Protein AF-A0A841HZN3-F1 (afdb_monomer_lite)

Organism: NCBI:txid521158

Structure (mmCIF, N/CA/C/O backbone):
data_AF-A0A841HZN3-F1
#
_entry.id   AF-A0A841HZN3-F1
#
loop_
_atom_site.group_PDB
_atom_site.id
_atom_site.type_symbol
_atom_site.label_atom_id
_atom_site.label_alt_id
_atom_site.label_comp_id
_atom_site.label_asym_id
_atom_site.label_entity_id
_atom_site.label_seq_id
_atom_site.pdbx_PDB_ins_code
_atom_site.Cartn_x
_atom_site.Cartn_y
_atom_site.Cartn_z
_atom_site.occupancy
_atom_site.B_iso_or_equiv
_atom_site.auth_seq_id
_atom_site.auth_comp_id
_atom_site.auth_asym_id
_atom_site.auth_atom_id
_atom_site.pdbx_PDB_model_num
ATOM 1 N N . MET A 1 1 ? 7.445 -1.500 -70.798 1.00 39.16 1 MET A N 1
ATOM 2 C CA . MET A 1 1 ? 7.194 -2.230 -69.535 1.00 39.16 1 MET A CA 1
ATOM 3 C C . MET A 1 1 ? 7.979 -1.550 -68.414 1.00 39.16 1 MET A C 1
ATOM 5 O O . MET A 1 1 ? 9.190 -1.708 -68.354 1.00 39.16 1 MET A O 1
ATOM 9 N N . LYS A 1 2 ? 7.329 -0.701 -67.604 1.00 35.16 2 LYS A N 1
ATOM 10 C CA . LYS A 1 2 ? 7.970 0.040 -66.501 1.00 35.16 2 LYS A CA 1
ATOM 11 C C . LYS A 1 2 ? 8.006 -0.854 -65.256 1.00 35.16 2 LYS A C 1
ATOM 13 O O . LYS A 1 2 ? 6.953 -1.213 -64.743 1.00 35.16 2 LYS A O 1
ATOM 18 N N . ARG A 1 3 ? 9.201 -1.236 -64.798 1.00 40.41 3 ARG A N 1
ATOM 19 C CA . ARG A 1 3 ? 9.396 -1.951 -63.528 1.00 40.41 3 ARG A CA 1
ATOM 20 C C . ARG A 1 3 ? 9.318 -0.933 -62.392 1.00 40.41 3 ARG A C 1
ATOM 22 O O . ARG A 1 3 ? 10.215 -0.111 -62.244 1.00 40.41 3 ARG A O 1
ATOM 29 N N . VAL A 1 4 ? 8.226 -0.964 -61.634 1.00 38.59 4 VAL A N 1
ATOM 30 C CA . VAL A 1 4 ? 8.108 -0.239 -60.366 1.00 38.59 4 VAL A CA 1
ATOM 31 C C . VAL A 1 4 ? 8.853 -1.059 -59.318 1.00 38.59 4 VAL A C 1
ATOM 33 O O . VAL A 1 4 ? 8.438 -2.161 -58.972 1.00 38.59 4 VAL A O 1
ATOM 36 N N . LEU A 1 5 ? 9.993 -0.539 -58.868 1.00 35.28 5 LEU A N 1
ATOM 37 C CA . LEU A 1 5 ? 10.744 -1.078 -57.743 1.00 35.28 5 LEU A CA 1
ATOM 38 C C . LEU A 1 5 ? 10.041 -0.606 -56.462 1.00 35.28 5 LEU A C 1
ATOM 40 O O . LEU A 1 5 ? 10.175 0.551 -56.067 1.00 35.28 5 LEU A O 1
ATOM 44 N N . VAL A 1 6 ? 9.235 -1.471 -55.846 1.00 39.78 6 VAL A N 1
ATOM 45 C CA . VAL A 1 6 ? 8.653 -1.198 -54.526 1.00 39.78 6 VAL A CA 1
ATOM 46 C C . VAL A 1 6 ? 9.744 -1.448 -53.491 1.00 39.78 6 VAL A C 1
ATOM 48 O O . VAL A 1 6 ? 10.072 -2.589 -53.171 1.00 39.78 6 VAL A O 1
ATOM 51 N N . LEU A 1 7 ? 10.345 -0.362 -53.012 1.00 38.25 7 LEU A N 1
ATOM 52 C CA . LEU A 1 7 ? 11.302 -0.368 -51.916 1.00 38.25 7 LEU A CA 1
ATOM 53 C C . LEU A 1 7 ? 10.531 -0.659 -50.616 1.00 38.25 7 LEU A C 1
ATOM 55 O O . LEU A 1 7 ? 9.886 0.224 -50.054 1.00 38.25 7 LEU A O 1
ATOM 59 N N . PHE A 1 8 ? 10.554 -1.911 -50.158 1.00 39.22 8 PHE A N 1
ATOM 60 C CA . PHE A 1 8 ? 10.061 -2.281 -48.832 1.00 39.22 8 PHE A CA 1
ATOM 61 C C . PHE A 1 8 ? 11.025 -1.705 -47.786 1.00 39.22 8 PHE A C 1
ATOM 63 O O . PHE A 1 8 ? 12.068 -2.287 -47.492 1.00 39.22 8 PHE A O 1
ATOM 70 N N . ALA A 1 9 ? 10.700 -0.529 -47.246 1.00 44.03 9 ALA A N 1
ATOM 71 C CA . ALA A 1 9 ? 11.349 -0.015 -46.051 1.00 44.03 9 ALA A CA 1
ATOM 72 C C . ALA A 1 9 ? 10.961 -0.924 -44.876 1.00 44.03 9 ALA A C 1
ATOM 74 O O . ALA A 1 9 ? 9.849 -0.853 -44.352 1.00 44.03 9 ALA A O 1
ATOM 75 N N . LEU A 1 10 ? 11.870 -1.824 -44.503 1.00 41.16 10 LEU A N 1
ATOM 76 C CA . LEU A 1 10 ? 11.766 -2.641 -43.302 1.00 41.16 10 LEU A CA 1
ATOM 77 C C . LEU A 1 10 ? 11.841 -1.698 -42.086 1.00 41.16 10 LEU A C 1
ATOM 79 O O . LEU A 1 10 ? 12.925 -1.331 -41.639 1.00 41.16 10 LEU A O 1
ATOM 83 N N . LEU A 1 11 ? 10.691 -1.259 -41.564 1.00 37.06 11 LEU A N 1
ATOM 84 C CA . LEU A 1 11 ? 10.629 -0.645 -40.238 1.00 37.06 11 LEU A CA 1
ATOM 85 C C . LEU A 1 11 ? 10.901 -1.743 -39.205 1.00 37.06 11 LEU A C 1
ATOM 87 O O . LEU A 1 11 ? 9.993 -2.445 -38.766 1.00 37.06 11 LEU A O 1
ATOM 91 N N . THR A 1 12 ? 12.158 -1.900 -38.800 1.00 43.53 12 THR A N 1
ATOM 92 C CA . THR A 1 12 ? 12.490 -2.628 -37.576 1.00 43.53 12 THR A CA 1
ATOM 93 C C . THR A 1 12 ? 12.073 -1.764 -36.391 1.00 43.53 12 THR A C 1
ATOM 95 O O . THR A 1 12 ? 12.830 -0.915 -35.922 1.00 43.53 12 THR A O 1
ATOM 98 N N . THR A 1 13 ? 10.845 -1.945 -35.910 1.00 41.84 13 THR A N 1
ATOM 99 C CA . THR A 1 13 ? 10.453 -1.452 -34.589 1.00 41.84 13 THR A CA 1
ATOM 100 C C . THR A 1 13 ? 11.271 -2.217 -33.554 1.00 41.84 13 THR A C 1
ATOM 102 O O . THR A 1 13 ? 11.000 -3.390 -33.298 1.00 41.84 13 THR A O 1
ATOM 105 N N . LEU A 1 14 ? 12.293 -1.575 -32.983 1.00 44.03 14 LEU A N 1
ATOM 106 C CA . LEU A 1 14 ? 12.966 -2.060 -31.780 1.00 44.03 14 LEU A CA 1
ATOM 107 C C . LEU A 1 14 ? 11.917 -2.120 -30.665 1.00 44.03 14 LEU A C 1
ATOM 109 O O . LEU A 1 14 ? 11.564 -1.102 -30.070 1.00 44.03 14 LEU A O 1
ATOM 113 N N . ALA A 1 15 ? 11.372 -3.309 -30.420 1.00 45.34 15 ALA A N 1
ATOM 114 C CA . ALA A 1 15 ? 10.612 -3.573 -29.215 1.00 45.34 15 ALA A CA 1
ATOM 115 C C . ALA A 1 15 ? 11.607 -3.511 -28.052 1.00 45.34 15 ALA A C 1
ATOM 117 O O . ALA A 1 15 ? 12.380 -4.444 -27.847 1.00 45.34 15 ALA A O 1
ATOM 118 N N . VAL A 1 16 ? 11.633 -2.384 -27.337 1.00 51.22 16 VAL A N 1
ATOM 119 C CA . VAL A 1 16 ? 12.315 -2.299 -26.043 1.00 51.22 16 VAL A CA 1
ATOM 120 C C . VAL A 1 16 ? 11.660 -3.358 -25.164 1.00 51.22 16 VAL A C 1
ATOM 122 O O . VAL A 1 16 ? 10.454 -3.289 -24.907 1.00 51.22 16 VAL A O 1
ATOM 125 N N . ALA A 1 17 ? 12.425 -4.391 -24.812 1.00 51.12 17 ALA A N 1
ATOM 126 C CA . ALA A 1 17 ? 11.952 -5.446 -23.936 1.00 51.12 17 ALA A CA 1
ATOM 127 C C . ALA A 1 17 ? 11.482 -4.800 -22.628 1.00 51.12 17 ALA A C 1
ATOM 129 O O . ALA A 1 17 ? 12.110 -3.872 -22.129 1.00 51.12 17 ALA A O 1
ATOM 130 N N . ALA A 1 18 ? 10.343 -5.238 -22.092 1.00 54.66 18 ALA A N 1
ATOM 131 C CA . ALA A 1 18 ? 9.965 -4.804 -20.756 1.00 54.66 18 ALA A CA 1
ATOM 132 C C . ALA A 1 18 ? 11.073 -5.259 -19.787 1.00 54.66 18 ALA A C 1
ATOM 134 O O . ALA A 1 18 ? 11.493 -6.417 -19.886 1.00 54.66 18 ALA A O 1
ATOM 135 N N . PRO A 1 19 ? 11.543 -4.391 -18.876 1.00 55.00 19 PRO A N 1
ATOM 136 C CA . PRO A 1 19 ? 12.621 -4.750 -17.966 1.00 55.00 19 PRO A CA 1
ATOM 137 C C . PRO A 1 19 ? 12.218 -5.975 -17.147 1.00 55.00 19 PRO A C 1
ATOM 139 O O . PRO A 1 19 ? 11.043 -6.165 -16.799 1.00 55.00 19 PRO A O 1
ATOM 142 N N . ALA A 1 20 ? 13.196 -6.829 -16.863 1.00 58.12 20 ALA A N 1
ATOM 143 C CA . ALA A 1 20 ? 12.938 -8.061 -16.148 1.00 58.12 20 ALA A CA 1
ATOM 144 C C . ALA A 1 20 ? 12.443 -7.739 -14.720 1.00 58.12 20 ALA A C 1
ATOM 146 O O . ALA A 1 20 ? 12.948 -6.808 -14.088 1.00 58.12 20 ALA A O 1
ATOM 147 N N . PRO A 1 21 ? 11.490 -8.509 -14.154 1.00 54.56 21 PRO A N 1
ATOM 148 C CA . PRO A 1 21 ? 10.959 -8.260 -12.808 1.00 54.56 21 PRO A CA 1
ATOM 149 C C . PRO A 1 21 ? 12.032 -8.134 -11.713 1.00 54.56 21 PRO A C 1
ATOM 151 O O . PRO A 1 21 ? 11.827 -7.430 -10.728 1.00 54.56 21 PRO A O 1
ATOM 154 N N . GLN A 1 22 ? 13.187 -8.782 -11.903 1.00 54.53 22 GLN A N 1
ATOM 155 C CA . GLN A 1 22 ? 14.343 -8.738 -11.000 1.00 54.53 22 GLN A CA 1
ATOM 156 C C . GLN A 1 22 ? 15.020 -7.361 -10.871 1.00 54.53 22 GLN A C 1
ATOM 158 O O . GLN A 1 22 ? 15.739 -7.129 -9.897 1.00 54.53 22 GLN A O 1
ATOM 163 N N . ASP A 1 23 ? 14.768 -6.436 -11.797 1.00 61.16 23 ASP A N 1
ATOM 164 C CA . ASP A 1 23 ? 15.377 -5.102 -11.791 1.00 61.16 23 ASP A CA 1
ATOM 165 C C . ASP A 1 23 ? 14.574 -4.079 -10.973 1.00 61.16 23 ASP A C 1
ATOM 167 O O . ASP A 1 23 ? 15.019 -2.949 -10.744 1.00 61.16 23 ASP A O 1
ATOM 171 N N . ILE A 1 24 ? 13.394 -4.476 -10.490 1.00 64.19 24 ILE A N 1
ATOM 172 C CA . ILE A 1 24 ? 12.518 -3.658 -9.657 1.00 64.19 24 ILE A CA 1
ATOM 173 C C . ILE A 1 24 ? 12.694 -4.092 -8.203 1.00 64.19 24 ILE A C 1
ATOM 175 O O . ILE A 1 24 ? 12.303 -5.187 -7.805 1.00 64.19 24 ILE A O 1
ATOM 179 N N . ARG A 1 25 ? 13.249 -3.209 -7.373 1.00 68.25 25 ARG A N 1
ATOM 180 C CA . ARG A 1 25 ? 13.347 -3.409 -5.923 1.00 68.25 25 ARG A CA 1
ATOM 181 C C . ARG A 1 25 ? 12.345 -2.529 -5.207 1.00 68.25 25 ARG A C 1
ATOM 183 O O . ARG A 1 25 ? 12.218 -1.349 -5.512 1.00 68.25 25 ARG A O 1
ATOM 190 N N . THR A 1 26 ? 11.654 -3.078 -4.220 1.00 65.38 26 THR A N 1
ATOM 191 C CA . THR A 1 26 ? 10.653 -2.339 -3.446 1.00 65.38 26 THR A CA 1
ATOM 192 C C . THR A 1 26 ? 10.969 -2.473 -1.971 1.00 65.38 26 THR A C 1
ATOM 194 O O . THR A 1 26 ? 10.960 -3.578 -1.433 1.00 65.38 26 THR A O 1
ATOM 197 N N . THR A 1 27 ? 11.228 -1.357 -1.303 1.00 69.81 27 THR A N 1
ATOM 198 C CA . THR A 1 27 ? 11.279 -1.317 0.159 1.00 69.81 27 THR A CA 1
ATOM 199 C C . THR A 1 27 ? 9.935 -0.828 0.658 1.00 69.81 27 THR A C 1
ATOM 201 O O . THR A 1 27 ? 9.489 0.248 0.265 1.00 69.81 27 THR A O 1
ATOM 204 N N . LEU A 1 28 ? 9.284 -1.617 1.507 1.00 71.19 28 LEU A N 1
ATOM 205 C CA . LEU A 1 28 ? 8.075 -1.208 2.200 1.00 71.19 28 LEU A CA 1
ATOM 206 C C . LEU A 1 28 ? 8.414 -0.960 3.666 1.00 71.19 28 LEU A C 1
ATOM 208 O O . LEU A 1 28 ? 8.870 -1.862 4.362 1.00 71.19 28 LEU A O 1
ATOM 212 N N . THR A 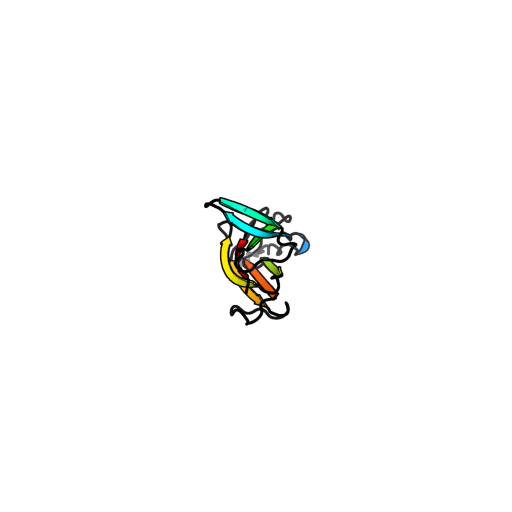1 29 ? 8.148 0.250 4.137 1.00 74.00 29 THR A N 1
ATOM 213 C CA . THR A 1 29 ? 8.137 0.570 5.563 1.00 74.00 29 THR A CA 1
ATOM 214 C C . THR A 1 29 ? 6.717 0.943 5.950 1.00 74.00 29 THR A C 1
ATOM 216 O O . THR A 1 29 ? 6.081 1.735 5.259 1.00 74.00 29 THR A O 1
ATOM 219 N N . VAL A 1 30 ? 6.208 0.385 7.043 1.00 74.31 30 VAL A N 1
ATOM 220 C CA . VAL A 1 30 ? 4.895 0.751 7.583 1.00 74.31 30 VAL A CA 1
ATOM 2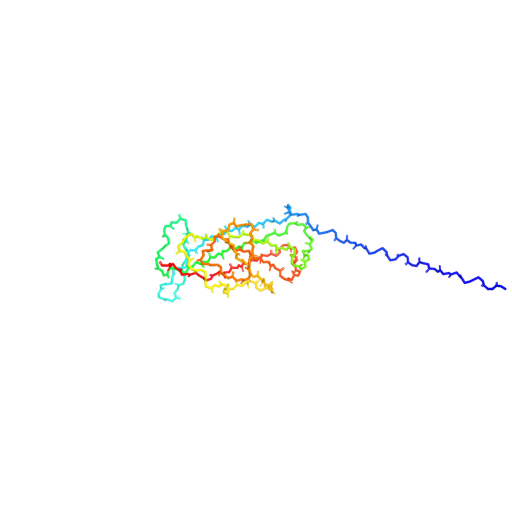21 C C . VAL A 1 30 ? 5.116 1.493 8.889 1.00 74.31 30 VAL A C 1
ATOM 223 O O . VAL A 1 30 ? 5.792 0.999 9.789 1.00 74.31 30 VAL A O 1
ATOM 226 N N . GLN A 1 31 ? 4.574 2.700 8.978 1.00 79.12 31 GLN A N 1
ATOM 227 C CA . GLN A 1 31 ? 4.712 3.566 10.138 1.00 79.12 31 GLN A CA 1
ATOM 228 C C . GLN A 1 31 ? 3.336 4.000 10.631 1.00 79.12 31 GLN A C 1
ATOM 230 O O . GLN A 1 31 ? 2.413 4.227 9.856 1.00 79.12 31 GLN A O 1
ATOM 235 N N . GLN A 1 32 ? 3.196 4.131 11.939 1.00 78.00 32 GLN A N 1
ATOM 236 C CA . GLN A 1 32 ? 2.102 4.836 12.578 1.00 78.00 32 GLN A CA 1
ATOM 237 C C . GLN A 1 32 ? 2.427 6.330 12.584 1.00 78.00 32 GLN A C 1
ATOM 239 O O . GLN A 1 32 ? 3.514 6.726 13.006 1.00 78.00 32 GLN A O 1
ATOM 244 N N . VAL A 1 33 ? 1.483 7.151 12.138 1.00 78.50 33 VAL A N 1
ATOM 245 C CA . VAL A 1 33 ? 1.549 8.608 12.235 1.00 78.50 33 VAL A CA 1
ATOM 246 C C . VAL A 1 33 ? 0.800 9.027 13.491 1.00 78.50 33 VAL A C 1
ATOM 248 O O . VAL A 1 33 ? -0.421 8.884 13.593 1.00 78.50 33 VAL A O 1
ATOM 251 N N . VAL A 1 34 ? 1.544 9.550 14.457 1.00 76.19 34 VAL A N 1
ATOM 252 C CA . VAL A 1 34 ? 1.009 10.095 15.701 1.00 76.19 34 VAL A CA 1
ATOM 253 C C . VAL A 1 34 ? 1.046 11.613 15.597 1.00 76.19 34 VAL A C 1
ATOM 255 O O . VAL A 1 34 ? 2.122 12.208 15.524 1.00 76.19 34 VAL A O 1
ATOM 258 N N . VAL A 1 35 ? -0.135 12.234 15.580 1.00 74.38 35 VAL A N 1
ATOM 259 C CA . VAL A 1 35 ? -0.282 13.694 15.544 1.00 74.38 35 VAL A CA 1
ATOM 260 C C . VAL A 1 35 ? -0.492 14.210 16.963 1.00 74.38 35 VAL A C 1
ATOM 262 O O . VAL A 1 35 ? -1.515 13.925 17.584 1.00 74.38 35 VAL A O 1
ATOM 265 N N . GLN A 1 36 ? 0.464 14.980 17.480 1.00 73.94 36 GLN A N 1
ATOM 266 C CA . GLN A 1 36 ? 0.371 15.636 18.787 1.00 73.94 36 GLN A CA 1
ATOM 267 C C . GLN A 1 36 ? 0.673 17.126 18.629 1.00 73.94 36 GLN A C 1
ATOM 269 O O . GLN A 1 36 ? 1.720 17.505 18.107 1.00 73.94 36 GLN A O 1
ATOM 274 N N . GLY A 1 37 ? -0.269 17.984 19.036 1.00 74.88 37 GLY A N 1
ATOM 275 C CA . GLY A 1 37 ? -0.099 19.442 18.966 1.00 74.88 37 GLY A CA 1
ATOM 276 C C . GLY A 1 37 ? 0.169 19.983 17.554 1.00 74.88 37 GLY A C 1
ATOM 277 O O . GLY A 1 37 ? 0.924 20.936 17.403 1.00 74.88 37 GLY A O 1
ATOM 278 N N . GLY A 1 38 ? -0.386 19.346 16.514 1.00 77.31 38 GLY A N 1
ATOM 279 C CA . GLY A 1 38 ? -0.186 19.737 15.111 1.00 77.31 38 GLY A CA 1
ATOM 280 C C . GLY A 1 38 ? 1.128 19.261 14.477 1.00 77.31 38 GLY A C 1
ATOM 281 O O . GLY A 1 38 ? 1.378 19.570 13.316 1.00 77.31 38 GLY A O 1
ATOM 282 N N . LYS A 1 39 ? 1.957 18.494 15.199 1.00 79.88 39 LYS A N 1
ATOM 283 C CA . LYS A 1 39 ? 3.174 17.867 14.665 1.00 79.88 39 LYS A CA 1
ATOM 284 C C . LYS A 1 39 ? 2.957 16.378 14.422 1.00 79.88 39 LYS A C 1
ATOM 286 O O . LYS A 1 39 ? 2.404 15.686 15.277 1.00 79.88 39 LYS A O 1
ATOM 291 N N . GLU A 1 40 ? 3.417 15.895 13.271 1.00 82.44 40 GLU A N 1
ATOM 292 C CA . GLU A 1 40 ? 3.464 14.467 12.951 1.00 82.44 40 GLU A CA 1
ATOM 293 C C . GLU A 1 40 ? 4.733 13.833 13.531 1.00 82.44 40 GLU A C 1
ATOM 295 O O . GLU A 1 40 ? 5.832 14.371 13.401 1.00 82.44 40 GLU A O 1
ATOM 300 N N . SER A 1 41 ? 4.582 12.662 14.140 1.00 79.94 41 SER A N 1
ATOM 301 C CA . SER A 1 41 ? 5.686 11.775 14.501 1.00 79.94 41 SER A CA 1
ATOM 302 C C . SER A 1 41 ? 5.431 10.382 13.937 1.00 79.94 41 SER A C 1
ATOM 304 O O . SER A 1 41 ? 4.282 9.956 13.815 1.00 79.94 41 SER A O 1
ATOM 306 N N . TYR A 1 42 ? 6.506 9.690 13.563 1.00 79.75 42 TYR A N 1
ATOM 307 C CA . TYR A 1 42 ? 6.446 8.404 12.876 1.00 79.75 42 TYR A CA 1
ATOM 308 C C . TYR A 1 42 ? 7.005 7.316 13.786 1.00 79.75 42 TYR A C 1
ATOM 310 O O . TYR A 1 42 ? 8.153 7.397 14.221 1.00 79.75 42 TYR A O 1
ATOM 318 N N . GLN A 1 43 ? 6.197 6.302 14.073 1.00 78.75 43 GLN A N 1
ATOM 319 C CA . GLN A 1 43 ? 6.588 5.145 14.879 1.00 78.75 43 GLN A CA 1
ATOM 320 C C . GLN A 1 43 ? 6.488 3.878 14.026 1.00 78.75 43 GLN A C 1
ATOM 322 O O . GLN A 1 43 ? 5.604 3.816 13.174 1.00 78.75 43 GLN A O 1
ATOM 327 N N . PRO A 1 44 ? 7.354 2.866 14.196 1.00 73.56 44 PRO A N 1
ATOM 328 C CA . PRO A 1 44 ? 7.192 1.597 13.490 1.00 73.56 44 PRO A CA 1
ATOM 329 C C . PRO A 1 44 ? 5.811 0.987 13.759 1.00 73.56 44 PRO A C 1
ATOM 331 O O . PRO A 1 44 ? 5.317 1.024 14.887 1.00 73.56 44 PRO A O 1
ATOM 334 N N . ALA A 1 45 ? 5.175 0.419 12.734 1.00 70.00 45 ALA A N 1
ATOM 335 C CA . ALA A 1 45 ? 3.893 -0.275 12.884 1.00 70.00 45 ALA A CA 1
ATOM 336 C C . ALA A 1 45 ? 4.056 -1.743 13.327 1.00 70.00 45 ALA A C 1
ATOM 338 O O . ALA A 1 45 ? 3.183 -2.567 13.071 1.00 70.00 45 ALA A O 1
ATOM 339 N N . ASP A 1 46 ? 5.161 -2.049 14.008 1.00 64.06 46 ASP A N 1
ATOM 340 C CA . ASP A 1 46 ? 5.591 -3.410 14.352 1.00 64.06 46 ASP A CA 1
ATOM 341 C C . ASP A 1 46 ? 4.929 -3.921 15.650 1.00 64.06 46 ASP A C 1
ATOM 343 O O . ASP A 1 46 ? 5.120 -5.066 16.054 1.00 64.06 46 ASP A O 1
ATOM 347 N N . GLY A 1 47 ? 4.138 -3.065 16.310 1.00 63.03 47 GLY A N 1
ATOM 348 C CA . GLY A 1 47 ? 3.394 -3.355 17.536 1.00 63.03 47 GLY A CA 1
ATOM 349 C C . GLY A 1 47 ? 1.874 -3.194 17.386 1.00 63.03 47 GLY A C 1
ATOM 350 O O . GLY A 1 47 ? 1.388 -2.791 16.326 1.00 63.03 47 GLY A O 1
ATOM 351 N N . PRO A 1 48 ? 1.097 -3.481 18.449 1.00 61.75 48 PRO A N 1
ATOM 352 C CA . PRO A 1 48 ? -0.357 -3.358 18.425 1.00 61.75 48 PRO A CA 1
ATOM 353 C C . PRO A 1 48 ? -0.784 -1.931 18.059 1.00 61.75 48 PRO A C 1
ATOM 355 O O . PRO A 1 48 ? -0.447 -0.958 18.738 1.00 61.75 48 PRO A O 1
ATOM 358 N N . ILE A 1 49 ? -1.534 -1.811 16.964 1.00 67.81 49 ILE A N 1
ATOM 359 C CA . ILE A 1 49 ? -2.023 -0.532 16.450 1.00 67.81 49 ILE A CA 1
ATOM 360 C C . ILE A 1 49 ? -3.281 -0.163 17.234 1.00 67.81 49 ILE A C 1
ATOM 362 O O . ILE A 1 49 ? -4.280 -0.879 17.208 1.00 67.81 49 ILE A O 1
ATOM 366 N N . LYS A 1 50 ? -3.231 0.954 17.965 1.00 66.94 50 LYS A N 1
ATOM 367 C CA . LYS A 1 50 ? -4.363 1.413 18.778 1.00 66.94 50 LYS A CA 1
ATOM 368 C C . LYS A 1 50 ? -5.512 1.930 17.909 1.00 66.94 50 LYS A C 1
ATOM 370 O O . LYS A 1 50 ? -5.318 2.431 16.798 1.00 66.94 50 LYS A O 1
ATOM 375 N N . ARG A 1 51 ? -6.726 1.863 18.464 1.00 60.41 51 ARG A N 1
ATOM 376 C CA . ARG A 1 51 ? -7.931 2.424 17.849 1.00 60.41 51 ARG A CA 1
ATOM 377 C C . ARG A 1 51 ? -7.738 3.914 17.540 1.00 60.41 51 ARG A C 1
ATOM 379 O O . ARG A 1 51 ? -7.360 4.675 18.424 1.00 60.41 51 ARG A O 1
ATOM 386 N N . GLY A 1 52 ? -8.012 4.327 16.300 1.00 58.84 52 GLY A N 1
ATOM 387 C CA . GLY A 1 52 ? -7.881 5.724 15.856 1.00 58.84 52 GLY A CA 1
ATOM 388 C C . GLY A 1 52 ? -6.508 6.150 15.308 1.00 58.84 52 GLY A C 1
ATOM 389 O O . GLY A 1 52 ? -6.378 7.303 14.905 1.00 58.84 52 GLY A O 1
ATOM 390 N N . THR A 1 53 ? -5.512 5.260 15.234 1.00 68.62 53 THR A N 1
ATOM 391 C CA . THR A 1 53 ? -4.188 5.573 14.663 1.00 68.62 53 THR A CA 1
ATOM 392 C C . THR A 1 53 ? -4.221 5.709 13.133 1.00 68.62 53 THR A C 1
ATOM 394 O O . THR A 1 53 ? -4.838 4.894 12.444 1.00 68.62 53 THR A O 1
ATOM 397 N N . LEU A 1 54 ? -3.519 6.716 12.598 1.00 70.50 54 LEU A N 1
ATOM 398 C CA . LEU A 1 54 ? -3.250 6.879 11.166 1.00 70.50 54 LEU A CA 1
ATOM 399 C C . LEU A 1 54 ? -2.016 6.048 10.782 1.00 70.50 54 LEU A C 1
ATOM 401 O O . LEU A 1 54 ? -1.000 6.126 11.463 1.00 70.50 54 LEU A O 1
ATOM 405 N N . LEU A 1 55 ? -2.073 5.276 9.696 1.00 71.00 55 LEU A N 1
ATOM 406 C CA . LEU A 1 55 ? -0.897 4.580 9.162 1.00 71.00 55 LEU A CA 1
ATOM 407 C C . LEU A 1 55 ? -0.354 5.254 7.911 1.00 71.00 55 LEU A C 1
ATOM 409 O O . LEU A 1 55 ? -1.110 5.513 6.987 1.00 71.00 55 LEU A O 1
ATOM 413 N N . GLU A 1 56 ? 0.961 5.414 7.843 1.00 74.50 56 GLU A N 1
ATOM 414 C CA . GLU A 1 56 ? 1.716 5.764 6.649 1.00 74.50 56 GLU A CA 1
ATOM 415 C C . GLU A 1 56 ? 2.479 4.538 6.152 1.00 74.50 56 GLU A C 1
ATOM 417 O O . GLU A 1 56 ? 3.384 4.028 6.808 1.00 74.50 56 GLU A O 1
ATOM 422 N N . TYR A 1 57 ? 2.139 4.080 4.952 1.00 69.44 57 TYR A N 1
ATOM 423 C CA . TYR A 1 57 ? 3.013 3.179 4.219 1.00 69.44 57 TYR A CA 1
ATOM 424 C C . TYR A 1 57 ? 4.001 4.063 3.472 1.00 69.44 57 TYR A C 1
ATOM 426 O O . TYR A 1 57 ? 3.623 5.023 2.811 1.00 69.44 57 TYR A O 1
ATOM 434 N N . ARG A 1 58 ? 5.284 3.770 3.585 1.00 69.12 58 ARG A N 1
ATOM 435 C CA . ARG A 1 58 ? 6.323 4.374 2.771 1.00 69.12 58 ARG A CA 1
ATOM 436 C C . ARG A 1 58 ? 6.879 3.276 1.897 1.00 69.12 58 ARG A C 1
ATOM 438 O O . ARG A 1 58 ? 7.717 2.481 2.310 1.00 69.12 58 ARG A O 1
ATOM 445 N N . LEU A 1 59 ? 6.340 3.214 0.691 1.00 68.62 59 LEU A N 1
ATOM 446 C CA . LEU A 1 59 ? 6.924 2.421 -0.371 1.00 68.62 59 LEU A CA 1
ATOM 447 C C . LEU A 1 59 ? 8.083 3.221 -0.965 1.00 68.62 59 LEU A C 1
ATOM 449 O O . LEU A 1 59 ? 8.008 4.440 -1.063 1.00 68.62 59 LEU A O 1
ATOM 453 N N . ILE A 1 60 ? 9.176 2.551 -1.292 1.00 67.81 60 ILE A N 1
ATOM 454 C CA . ILE A 1 60 ? 10.280 3.100 -2.069 1.00 67.81 60 ILE A CA 1
ATOM 455 C C . ILE A 1 60 ? 10.542 2.064 -3.142 1.00 67.81 60 ILE A C 1
ATOM 457 O O . ILE A 1 60 ? 11.176 1.036 -2.903 1.00 67.81 60 ILE A O 1
ATOM 461 N N . VAL A 1 61 ? 9.992 2.312 -4.320 1.00 66.19 61 VAL A N 1
ATOM 462 C CA . VAL A 1 61 ? 10.331 1.538 -5.511 1.00 66.19 61 VAL A CA 1
ATOM 463 C C . VAL A 1 61 ? 11.643 2.085 -6.053 1.00 66.19 61 VAL A C 1
ATOM 465 O O . VAL A 1 61 ? 11.807 3.295 -6.113 1.00 66.19 61 VAL A O 1
ATOM 468 N N . ARG A 1 62 ? 12.577 1.210 -6.410 1.00 65.50 62 ARG A N 1
ATOM 469 C CA . ARG A 1 62 ? 13.828 1.522 -7.098 1.00 65.50 62 ARG A CA 1
ATOM 470 C C . ARG A 1 62 ? 13.888 0.641 -8.336 1.00 65.50 62 ARG A C 1
ATOM 472 O O . ARG A 1 62 ? 13.867 -0.579 -8.213 1.00 65.50 62 ARG A O 1
ATOM 479 N N . ASN A 1 63 ? 13.954 1.252 -9.510 1.00 64.94 63 ASN A N 1
ATOM 480 C CA . ASN A 1 63 ? 14.189 0.530 -10.756 1.00 64.94 63 ASN A CA 1
ATOM 481 C C . ASN A 1 63 ? 15.670 0.658 -11.135 1.00 64.94 63 ASN A C 1
ATOM 483 O O . ASN A 1 63 ? 16.139 1.772 -11.378 1.00 64.94 63 ASN A O 1
ATOM 487 N N . ALA A 1 64 ? 16.382 -0.469 -11.135 1.00 57.28 64 ALA A N 1
ATOM 488 C CA . ALA A 1 64 ? 17.817 -0.564 -11.390 1.00 57.28 64 ALA A CA 1
ATOM 489 C C . ALA A 1 64 ? 18.171 -0.818 -12.867 1.00 57.28 64 ALA A C 1
ATOM 491 O O . ALA A 1 64 ? 19.335 -0.675 -13.226 1.00 57.28 64 ALA A O 1
ATOM 492 N N . SER A 1 65 ? 17.196 -1.153 -13.724 1.00 61.06 65 SER A N 1
ATOM 493 C CA . SER A 1 65 ? 17.440 -1.535 -15.130 1.00 61.06 65 SER A CA 1
ATOM 494 C C . SER A 1 65 ? 17.873 -0.385 -16.046 1.00 61.06 65 SER A C 1
ATOM 496 O O . SER A 1 65 ? 18.182 -0.628 -17.205 1.00 61.06 65 SER A O 1
ATOM 498 N N . SER A 1 66 ? 17.865 0.874 -15.590 1.00 61.69 66 SER A N 1
ATOM 499 C CA . SER A 1 66 ? 18.013 2.077 -16.440 1.00 61.69 66 SER A CA 1
ATOM 500 C C . SER A 1 66 ? 16.958 2.223 -17.557 1.00 61.69 66 SER A C 1
ATOM 502 O O . SER A 1 66 ? 16.869 3.277 -18.185 1.00 61.69 66 SER A O 1
ATOM 504 N N . GLU A 1 67 ? 16.093 1.227 -17.752 1.00 67.88 67 GLU A N 1
ATOM 505 C CA . GLU A 1 67 ? 14.998 1.221 -18.710 1.00 67.88 67 GLU A CA 1
ATOM 506 C C . GLU A 1 67 ? 13.702 1.728 -18.073 1.00 67.88 67 GLU A C 1
ATOM 508 O O . GLU A 1 67 ? 13.415 1.513 -16.891 1.00 67.88 67 GLU A O 1
ATOM 513 N N . ALA A 1 68 ? 12.888 2.416 -18.871 1.00 68.00 68 ALA A N 1
ATOM 514 C CA . ALA A 1 68 ? 11.592 2.882 -18.408 1.00 68.00 68 ALA A CA 1
ATOM 515 C C . ALA A 1 68 ? 10.576 1.736 -18.390 1.00 68.00 68 ALA A C 1
ATOM 517 O O . ALA A 1 68 ? 10.428 0.991 -19.358 1.00 68.00 68 ALA A O 1
ATOM 518 N N . LEU A 1 69 ? 9.802 1.657 -17.314 1.00 72.31 69 LEU A N 1
ATOM 519 C CA . LEU A 1 69 ? 8.673 0.743 -17.217 1.00 72.31 69 LEU A CA 1
ATOM 520 C C . LEU A 1 69 ? 7.506 1.303 -18.027 1.00 72.31 69 LEU A C 1
ATOM 522 O O . LEU A 1 69 ? 7.113 2.459 -17.845 1.00 72.31 69 LEU A O 1
ATOM 526 N N . GLY A 1 70 ? 6.933 0.477 -18.902 1.00 69.44 70 GLY A N 1
ATOM 527 C CA . GLY A 1 70 ? 5.716 0.823 -19.633 1.00 69.44 70 GLY A CA 1
ATOM 528 C C . GLY A 1 70 ? 4.522 1.093 -18.697 1.00 69.44 70 GLY A C 1
ATOM 529 O O . GLY A 1 70 ? 4.515 0.644 -17.545 1.00 69.44 70 GLY A O 1
ATOM 530 N N . PRO A 1 71 ? 3.482 1.807 -19.168 1.00 71.88 71 PRO A N 1
ATOM 531 C CA . PRO A 1 71 ? 2.281 2.063 -18.376 1.00 71.88 71 PRO A CA 1
ATOM 532 C C . PRO A 1 71 ? 1.656 0.770 -17.844 1.00 71.88 71 PRO A C 1
ATOM 534 O O . PRO A 1 71 ? 1.456 -0.192 -18.583 1.00 71.88 71 PRO A O 1
ATOM 537 N N . GLY A 1 72 ? 1.337 0.732 -16.551 1.00 70.12 72 GLY A N 1
ATOM 538 C CA . GLY A 1 72 ? 0.696 -0.429 -15.940 1.00 70.12 72 GLY A CA 1
ATOM 539 C C . GLY A 1 72 ? 1.616 -1.624 -15.689 1.00 70.12 72 GLY A C 1
ATOM 540 O O . GLY A 1 72 ? 1.103 -2.631 -15.197 1.00 70.12 72 GLY A O 1
ATOM 541 N N . ALA A 1 73 ? 2.914 -1.540 -16.007 1.00 70.19 73 ALA A N 1
ATOM 542 C CA . ALA A 1 73 ? 3.871 -2.629 -15.797 1.00 70.19 73 ALA A CA 1
ATOM 543 C C . ALA A 1 73 ? 4.247 -2.808 -14.317 1.00 70.19 73 ALA A C 1
ATOM 545 O O . ALA A 1 73 ? 4.495 -3.922 -13.869 1.00 70.19 73 ALA A O 1
ATOM 546 N N . LEU A 1 74 ? 4.234 -1.723 -13.536 1.00 77.25 74 LEU A N 1
ATOM 547 C CA . LEU A 1 74 ? 4.527 -1.772 -12.108 1.00 77.25 74 LEU A CA 1
ATOM 548 C C . LEU A 1 74 ? 3.246 -2.015 -11.300 1.00 77.25 74 LEU A C 1
ATOM 550 O O . LEU A 1 74 ? 2.422 -1.107 -11.141 1.00 77.25 74 LEU A O 1
ATOM 554 N N . ALA A 1 75 ? 3.098 -3.234 -10.780 1.00 80.31 75 ALA A N 1
ATOM 555 C CA . ALA A 1 75 ? 2.037 -3.627 -9.859 1.00 80.31 75 ALA A CA 1
ATOM 556 C C . ALA A 1 75 ? 2.645 -4.153 -8.553 1.00 80.31 75 ALA A C 1
ATOM 558 O O . ALA A 1 75 ? 3.441 -5.085 -8.562 1.00 80.31 75 ALA A O 1
ATOM 559 N N . LEU A 1 76 ? 2.267 -3.542 -7.434 1.00 80.50 76 LEU A N 1
ATOM 560 C CA . LEU A 1 76 ? 2.855 -3.775 -6.121 1.00 80.50 76 LEU A CA 1
ATOM 561 C C . LEU A 1 76 ? 1.790 -4.299 -5.181 1.00 80.50 76 LEU A C 1
ATOM 563 O O . LEU A 1 76 ? 0.768 -3.644 -4.978 1.00 80.50 76 LEU A O 1
ATOM 567 N N . GLU A 1 77 ? 2.034 -5.478 -4.628 1.00 86.62 77 GLU A N 1
ATOM 568 C CA . GLU A 1 77 ? 1.194 -6.090 -3.612 1.00 86.62 77 GLU A CA 1
ATOM 569 C C . GLU A 1 77 ? 1.684 -5.681 -2.225 1.00 86.62 77 GLU A C 1
ATOM 571 O O . GLU A 1 77 ? 2.848 -5.875 -1.881 1.00 86.62 77 GLU A O 1
ATOM 576 N N . LEU A 1 78 ? 0.792 -5.077 -1.443 1.00 85.00 78 LEU A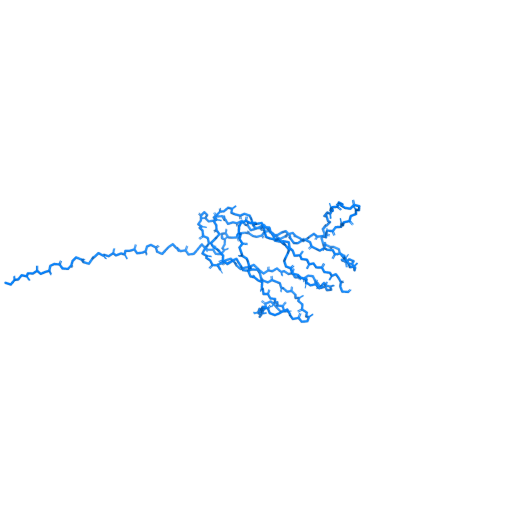 N 1
ATOM 577 C CA . LEU A 1 78 ? 1.097 -4.540 -0.125 1.00 85.00 78 LEU A CA 1
ATOM 578 C C . LEU A 1 78 ? 0.241 -5.261 0.921 1.00 85.00 78 LEU A C 1
ATOM 580 O O . LEU A 1 78 ? -0.991 -5.192 0.832 1.00 85.00 78 LEU A O 1
ATOM 584 N N . PRO A 1 79 ? 0.848 -5.929 1.918 1.00 86.69 79 PRO A N 1
ATOM 585 C CA . PRO A 1 79 ? 0.096 -6.526 3.010 1.00 86.69 79 PRO A CA 1
ATOM 586 C C . PRO A 1 79 ? -0.569 -5.433 3.852 1.00 86.69 79 PRO A C 1
ATOM 588 O O . PRO A 1 79 ? 0.040 -4.416 4.195 1.00 86.69 79 PRO A O 1
ATOM 591 N N . TRP A 1 80 ? -1.834 -5.656 4.193 1.00 85.06 80 TRP A N 1
ATOM 592 C CA . TRP A 1 80 ? -2.630 -4.774 5.033 1.00 85.06 80 TRP A CA 1
ATOM 593 C C . TRP A 1 80 ? -2.799 -5.389 6.428 1.00 85.06 80 TRP A C 1
ATOM 595 O O . TRP A 1 80 ? -3.052 -6.595 6.529 1.00 85.06 80 TRP A O 1
ATOM 605 N N . PRO A 1 81 ? -2.666 -4.614 7.518 1.00 80.31 81 PRO A N 1
ATOM 606 C CA . PRO A 1 81 ? -2.713 -5.142 8.865 1.00 80.31 81 PRO A CA 1
ATOM 607 C C . PRO A 1 81 ? -4.145 -5.549 9.183 1.00 80.31 81 PRO A C 1
ATOM 609 O O . PRO A 1 81 ? -5.114 -4.931 8.725 1.00 80.31 81 PRO A O 1
ATOM 612 N N . ARG A 1 82 ? -4.274 -6.605 9.985 1.00 74.62 82 ARG A N 1
ATOM 613 C CA . ARG A 1 82 ? -5.575 -7.001 10.521 1.00 74.62 82 ARG A CA 1
ATOM 614 C C . ARG A 1 82 ? -6.077 -5.879 11.442 1.00 74.62 82 ARG A C 1
ATOM 616 O O . ARG A 1 82 ? -5.279 -5.136 12.005 1.00 74.62 82 ARG A O 1
ATOM 623 N N . ASP A 1 83 ? -7.397 -5.723 11.505 1.00 74.81 83 ASP A N 1
ATOM 624 C CA . ASP A 1 83 ? -8.093 -4.758 12.375 1.00 74.81 83 ASP A CA 1
ATOM 625 C C . ASP A 1 83 ? -8.018 -3.280 11.958 1.00 74.81 83 ASP A C 1
ATOM 627 O O . ASP A 1 83 ? -8.406 -2.387 12.714 1.00 74.81 83 ASP A O 1
ATOM 631 N N . LEU A 1 84 ? -7.602 -3.006 10.717 1.00 77.94 84 LEU A N 1
ATOM 632 C CA . LEU A 1 84 ? -7.635 -1.663 10.145 1.00 77.94 84 LEU A CA 1
ATOM 633 C C . LEU A 1 84 ? -8.618 -1.531 8.993 1.00 77.94 84 LEU A C 1
ATOM 635 O O . LEU A 1 84 ? -8.579 -2.256 7.998 1.00 77.94 84 LEU A O 1
ATOM 639 N N . GLU A 1 85 ? -9.415 -0.479 9.066 1.00 80.06 85 GLU A N 1
ATOM 640 C CA . GLU A 1 85 ? -10.178 0.040 7.958 1.00 80.06 85 GLU A CA 1
ATOM 641 C C . GLU A 1 85 ? -9.290 0.886 7.036 1.00 80.06 85 GLU A C 1
ATOM 643 O O . GLU A 1 85 ? -8.819 1.965 7.401 1.00 80.06 85 GLU A O 1
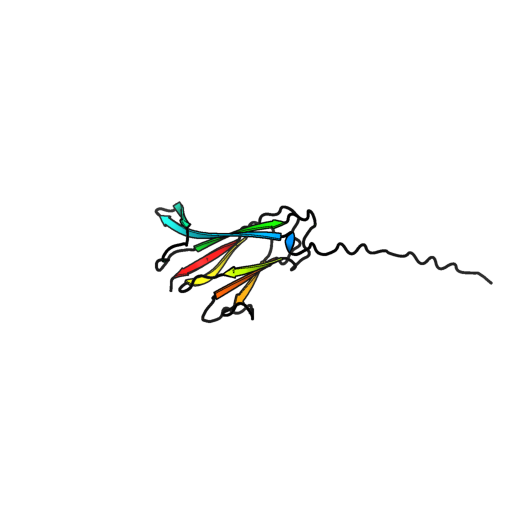ATOM 648 N N . LEU A 1 86 ? -9.098 0.424 5.800 1.00 82.19 86 LEU A N 1
ATOM 649 C CA . LEU A 1 86 ? -8.510 1.246 4.746 1.00 82.19 86 LEU A CA 1
ATOM 650 C C . LEU A 1 86 ? -9.505 2.320 4.292 1.00 82.19 86 LEU A C 1
ATOM 652 O O . LEU A 1 86 ? -10.600 1.990 3.829 1.00 82.19 86 LEU A O 1
ATOM 656 N N . LEU A 1 87 ? -9.103 3.585 4.380 1.00 76.75 87 LEU A N 1
ATOM 657 C CA . LEU A 1 87 ? -9.904 4.740 3.971 1.00 76.75 87 LEU A CA 1
ATOM 658 C C . LEU A 1 87 ? -9.522 5.265 2.577 1.00 76.75 87 LEU A C 1
ATOM 660 O O . LEU A 1 87 ? -10.346 5.898 1.928 1.00 76.75 87 LEU A O 1
ATOM 664 N N . GLY A 1 88 ? -8.303 4.994 2.093 1.00 71.81 88 GLY A N 1
ATOM 665 C CA . GLY A 1 88 ? -7.871 5.349 0.734 1.00 71.81 88 GLY A CA 1
ATOM 666 C C . GLY A 1 88 ? -6.379 5.663 0.622 1.00 71.81 88 GLY A C 1
ATOM 667 O O . GLY A 1 88 ? -5.630 5.466 1.576 1.00 71.81 88 GLY A O 1
AT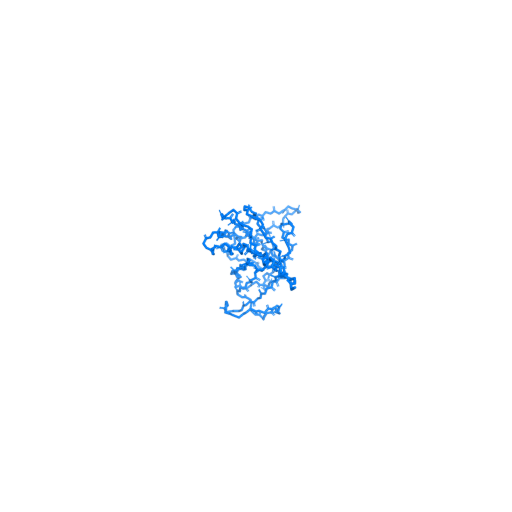OM 668 N N . VAL A 1 89 ? -5.948 6.161 -0.542 1.00 76.25 89 VAL A N 1
ATOM 669 C CA . VAL A 1 89 ? -4.620 6.778 -0.737 1.00 76.25 89 VAL A CA 1
ATOM 670 C C . VAL A 1 89 ? -4.750 8.280 -0.572 1.00 76.25 89 VAL A C 1
ATOM 672 O O . VAL A 1 89 ? -5.644 8.888 -1.152 1.00 76.25 89 VAL A O 1
ATOM 675 N N . THR A 1 90 ? -3.852 8.876 0.205 1.00 69.44 90 THR A N 1
ATOM 676 C CA . THR A 1 90 ? -3.816 10.324 0.440 1.00 69.44 90 THR A CA 1
ATOM 677 C C . THR A 1 90 ? -2.731 11.021 -0.355 1.00 69.44 90 THR A C 1
ATOM 679 O O . THR A 1 90 ? -2.889 12.188 -0.703 1.00 69.44 90 THR A O 1
ATOM 682 N N . THR A 1 91 ? -1.617 10.352 -0.652 1.00 69.38 91 THR A N 1
ATOM 683 C CA . THR A 1 91 ? -0.518 10.974 -1.399 1.00 69.38 91 THR A CA 1
ATOM 684 C C . THR A 1 91 ? 0.271 9.928 -2.161 1.00 69.38 91 THR A C 1
ATOM 686 O O . THR A 1 91 ? 0.640 8.902 -1.598 1.00 69.38 91 THR A O 1
ATOM 689 N N . VAL A 1 92 ? 0.573 10.222 -3.423 1.00 69.31 92 VAL A N 1
ATOM 690 C CA . VAL A 1 92 ? 1.658 9.589 -4.175 1.00 69.31 92 VAL A CA 1
ATOM 691 C C . VAL A 1 92 ? 2.658 10.689 -4.490 1.00 69.31 92 VAL A C 1
ATOM 693 O O . VAL A 1 92 ? 2.237 11.765 -4.918 1.00 69.31 92 VAL A O 1
ATOM 696 N N . SER A 1 93 ? 3.954 10.475 -4.263 1.00 67.38 93 SER A N 1
ATOM 697 C CA . SER A 1 93 ? 4.963 11.428 -4.727 1.00 67.38 93 SER A CA 1
ATOM 698 C C . SER A 1 93 ? 4.828 11.579 -6.249 1.00 67.38 93 SER A C 1
ATOM 700 O O . SER A 1 93 ? 5.052 10.633 -7.005 1.00 67.38 93 SER A O 1
ATOM 702 N N . SER A 1 94 ? 4.357 12.761 -6.654 1.00 58.34 94 SER A N 1
ATOM 703 C CA . SER A 1 94 ? 4.116 13.222 -8.029 1.00 58.34 94 SER A CA 1
ATOM 704 C C . SER A 1 94 ? 5.301 12.905 -8.957 1.00 58.34 94 SER A C 1
ATOM 706 O O . SER A 1 94 ? 6.434 12.966 -8.474 1.00 58.34 94 SER A O 1
ATOM 708 N N . PRO A 1 95 ? 5.104 12.597 -10.261 1.00 66.69 95 PRO A N 1
ATOM 709 C CA . PRO A 1 95 ? 3.892 12.782 -11.089 1.00 66.69 95 PRO A CA 1
ATOM 710 C C . PRO A 1 95 ? 2.984 11.553 -11.300 1.00 66.69 95 PRO A C 1
ATOM 712 O O . PRO A 1 95 ? 2.048 11.599 -12.106 1.00 66.69 95 PRO A O 1
ATOM 715 N N . TYR A 1 96 ? 3.218 10.444 -10.600 1.00 76.12 96 TYR A N 1
ATOM 716 C CA . TYR A 1 96 ? 2.638 9.159 -10.998 1.00 76.12 96 TYR A CA 1
ATOM 717 C C . TYR A 1 96 ? 1.182 8.959 -10.556 1.00 76.12 96 TYR A C 1
ATOM 719 O O . TYR A 1 96 ? 0.847 8.964 -9.373 1.00 76.12 96 TYR A O 1
ATOM 727 N N . ARG A 1 97 ? 0.305 8.695 -11.531 1.00 79.00 97 ARG A N 1
ATOM 728 C CA . ARG A 1 97 ? -1.065 8.212 -11.314 1.00 79.00 97 ARG A CA 1
ATOM 729 C C . ARG A 1 97 ? -1.028 6.732 -10.974 1.00 79.00 97 ARG A C 1
ATOM 731 O O . ARG A 1 97 ? -0.381 5.949 -11.669 1.00 79.00 97 ARG A O 1
ATOM 738 N N . VAL A 1 98 ? -1.788 6.349 -9.958 1.00 80.25 98 VAL A N 1
ATOM 739 C CA . VAL A 1 98 ? -1.917 4.961 -9.518 1.00 80.25 98 VAL A CA 1
ATOM 740 C C . VAL A 1 98 ? -3.382 4.556 -9.469 1.00 80.25 98 VAL A C 1
ATOM 742 O O . VAL A 1 98 ? -4.249 5.374 -9.173 1.00 80.25 98 VAL A O 1
ATOM 745 N N . 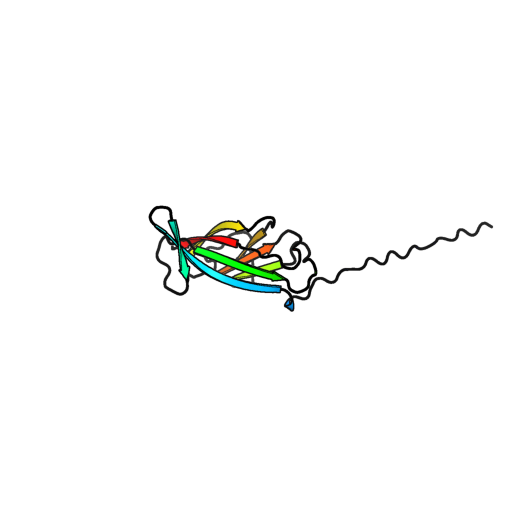SER A 1 99 ? -3.658 3.285 -9.736 1.00 86.44 99 SER A N 1
ATOM 746 C CA . SER A 1 99 ? -4.944 2.662 -9.433 1.00 86.44 99 SER A CA 1
ATOM 747 C C . SER A 1 99 ? -4.789 1.702 -8.264 1.00 86.44 99 SER A C 1
ATOM 749 O O . SER A 1 99 ? -3.751 1.048 -8.130 1.00 86.44 99 SER A O 1
ATOM 751 N N . LEU A 1 100 ? -5.850 1.560 -7.478 1.00 87.56 100 LEU A N 1
ATOM 752 C CA . LEU A 1 100 ? -5.902 0.641 -6.351 1.00 87.56 100 LEU A CA 1
ATOM 753 C C . LEU A 1 100 ? -6.864 -0.500 -6.635 1.00 87.56 100 LEU A C 1
ATOM 755 O O . LEU A 1 100 ? -7.924 -0.315 -7.229 1.00 87.56 100 LEU A O 1
ATOM 759 N N . SER A 1 101 ? -6.485 -1.675 -6.162 1.00 91.44 101 SER A N 1
ATOM 760 C CA . SER A 1 101 ? -7.367 -2.828 -6.059 1.00 91.44 101 SER A CA 1
ATOM 761 C C . SER A 1 101 ? -7.104 -3.544 -4.741 1.00 91.44 101 SER A C 1
ATOM 763 O O . SER A 1 101 ? -6.044 -3.389 -4.135 1.00 91.44 101 SER A O 1
ATOM 765 N N . TYR A 1 102 ? -8.081 -4.302 -4.273 1.00 92.50 102 TYR A N 1
ATOM 766 C CA . TYR A 1 102 ? -8.123 -4.863 -2.932 1.00 92.50 102 TYR A CA 1
ATOM 767 C C . TYR A 1 102 ? -8.326 -6.366 -3.002 1.00 92.50 102 TYR A C 1
ATOM 769 O O . TYR A 1 102 ? -9.011 -6.860 -3.901 1.00 92.50 102 TYR A O 1
ATOM 777 N N . SER A 1 103 ? -7.766 -7.077 -2.030 1.00 93.75 103 SER A N 1
ATOM 778 C CA . SER A 1 103 ? -7.936 -8.517 -1.910 1.00 93.75 103 SER A CA 1
ATOM 779 C C . SER A 1 103 ? -8.037 -8.966 -0.454 1.00 93.75 103 SER A C 1
ATOM 781 O O . SER A 1 103 ? -7.416 -8.391 0.445 1.00 93.75 103 SER A O 1
ATOM 783 N N . ALA A 1 104 ? -8.830 -10.013 -0.231 1.00 91.81 104 ALA A N 1
ATOM 784 C CA . ALA A 1 104 ? -8.933 -10.719 1.044 1.00 91.81 104 ALA A CA 1
ATOM 785 C C . ALA A 1 104 ? -8.000 -11.944 1.120 1.00 91.81 104 ALA A C 1
ATOM 787 O O . ALA A 1 104 ? -7.771 -12.463 2.215 1.00 91.81 104 ALA A O 1
ATOM 788 N N . ASP A 1 105 ? -7.485 -12.408 -0.024 1.00 89.50 105 ASP A N 1
ATOM 789 C CA . ASP A 1 105 ? -6.737 -13.663 -0.170 1.00 89.50 105 ASP A CA 1
ATOM 790 C C . ASP A 1 105 ? -5.398 -13.521 -0.918 1.00 89.50 105 ASP A C 1
ATOM 792 O O . ASP A 1 105 ? -4.586 -14.437 -0.861 1.00 89.50 105 ASP A O 1
ATOM 796 N N . GLY A 1 106 ? -5.145 -12.390 -1.580 1.00 86.44 106 GLY A N 1
ATOM 797 C CA . GLY A 1 106 ? -3.953 -12.155 -2.405 1.00 86.44 106 GLY A CA 1
ATOM 798 C C . GLY A 1 106 ? -4.034 -12.778 -3.805 1.00 86.44 106 GLY A C 1
ATOM 799 O O . GLY A 1 106 ? -3.167 -12.539 -4.638 1.00 86.44 106 GLY A O 1
ATOM 800 N N . ALA A 1 107 ? -5.093 -13.529 -4.116 1.00 89.88 107 ALA A N 1
ATOM 801 C CA . ALA A 1 107 ? -5.276 -14.183 -5.410 1.00 89.88 107 ALA A CA 1
ATOM 802 C C . ALA A 1 107 ? -6.188 -13.368 -6.333 1.00 89.88 107 ALA A C 1
ATOM 804 O O . ALA A 1 107 ? -5.915 -13.216 -7.526 1.00 89.88 107 ALA A O 1
ATOM 805 N N . ARG A 1 108 ? -7.277 -12.817 -5.786 1.00 91.81 108 ARG A N 1
ATOM 806 C CA . ARG A 1 108 ? -8.280 -12.070 -6.558 1.00 91.81 108 ARG A CA 1
ATOM 807 C C . ARG A 1 108 ? -8.326 -10.619 -6.121 1.00 91.81 108 ARG A C 1
ATOM 809 O O . ARG A 1 108 ? -8.503 -10.327 -4.941 1.00 91.81 108 ARG A O 1
ATOM 816 N N . TYR A 1 109 ? -8.199 -9.722 -7.093 1.00 92.50 109 TYR A N 1
ATOM 817 C CA . TYR A 1 109 ? -8.170 -8.281 -6.872 1.00 92.50 109 TYR A CA 1
ATOM 818 C C . TYR A 1 109 ? -9.388 -7.608 -7.486 1.00 92.50 109 TYR A C 1
ATOM 820 O O . TYR A 1 109 ? -9.716 -7.849 -8.645 1.00 92.50 109 TYR A O 1
ATOM 828 N N . SER A 1 110 ? -10.031 -6.743 -6.706 1.00 92.50 110 SER A N 1
ATOM 829 C CA . SER A 1 110 ? -11.193 -5.960 -7.130 1.00 92.50 110 SER A CA 1
ATOM 830 C C . SER A 1 110 ? -10.982 -4.477 -6.854 1.00 92.50 110 SER A C 1
ATOM 832 O O . SER A 1 110 ? -10.319 -4.108 -5.888 1.00 92.50 110 SER A O 1
ATOM 834 N N . THR A 1 111 ? -11.557 -3.609 -7.681 1.00 90.56 111 THR A N 1
ATOM 835 C CA . THR A 1 111 ? -11.620 -2.165 -7.406 1.00 90.56 111 THR A CA 1
ATOM 836 C C . THR A 1 111 ? -12.620 -1.833 -6.298 1.00 90.56 111 THR A C 1
ATOM 838 O O . THR A 1 111 ? -12.554 -0.755 -5.715 1.00 90.56 111 THR A O 1
ATOM 841 N N . THR A 1 112 ? -13.523 -2.757 -5.959 1.00 90.06 112 THR A N 1
ATOM 842 C CA . THR A 1 112 ? -14.440 -2.620 -4.825 1.00 90.06 112 THR A CA 1
ATOM 843 C C . THR A 1 112 ? -13.799 -3.180 -3.561 1.00 90.06 112 THR A C 1
ATOM 845 O O . THR A 1 112 ? -13.332 -4.320 -3.541 1.00 90.06 112 THR A O 1
ATOM 848 N N . LYS A 1 113 ? -13.789 -2.384 -2.487 1.00 86.94 113 LYS A N 1
ATOM 849 C CA . LYS A 1 113 ? -13.244 -2.783 -1.184 1.00 86.94 113 LYS A CA 1
ATOM 850 C C . LYS A 1 113 ? -14.101 -3.911 -0.572 1.00 86.94 113 LYS A C 1
ATOM 852 O O . LYS A 1 113 ? -15.278 -3.674 -0.298 1.00 86.94 113 LYS A O 1
ATOM 857 N N . PRO A 1 114 ? -13.548 -5.116 -0.330 1.00 86.62 114 PRO A N 1
ATOM 858 C CA . PRO A 1 114 ? -14.256 -6.173 0.389 1.00 86.62 114 PRO A CA 1
ATOM 859 C C . PRO A 1 114 ? -14.420 -5.821 1.874 1.00 86.62 114 PRO A C 1
ATOM 861 O O . PRO A 1 114 ? -13.725 -4.954 2.404 1.00 86.62 114 PRO A O 1
ATOM 864 N N . LYS A 1 115 ? -15.294 -6.554 2.579 1.00 84.31 115 LYS A N 1
ATOM 865 C CA . LYS A 1 115 ? -15.500 -6.396 4.032 1.00 84.31 115 LYS A CA 1
ATOM 866 C C . LYS A 1 115 ? -14.205 -6.579 4.836 1.00 84.31 115 LYS A C 1
ATOM 868 O O . LYS A 1 115 ? -14.005 -5.898 5.834 1.00 84.31 115 LYS A O 1
ATOM 873 N N . VAL A 1 116 ? -13.333 -7.487 4.393 1.00 86.44 116 VAL A N 1
ATOM 874 C CA . VAL A 1 116 ? -12.015 -7.737 4.989 1.00 86.44 116 VAL A CA 1
ATOM 875 C C . VAL A 1 116 ? -10.951 -7.518 3.922 1.00 86.44 116 VAL A C 1
ATOM 877 O O . VAL A 1 116 ? -10.937 -8.223 2.914 1.00 86.44 116 VAL A O 1
ATOM 880 N N . VAL A 1 117 ? -10.055 -6.560 4.152 1.00 88.94 117 VAL A N 1
ATOM 881 C CA . VAL A 1 117 ? -8.895 -6.295 3.292 1.00 88.94 117 VAL A CA 1
ATOM 882 C C . VAL A 1 117 ? -7.663 -6.899 3.949 1.00 88.94 117 VAL A C 1
ATOM 884 O O . VAL A 1 117 ? -7.367 -6.589 5.099 1.00 88.94 117 VAL A O 1
ATOM 887 N N . LYS A 1 118 ? -6.944 -7.748 3.215 1.00 89.25 118 LYS A N 1
ATOM 888 C CA . LYS A 1 118 ? -5.633 -8.273 3.628 1.00 89.25 118 LYS A CA 1
ATOM 889 C C . LYS A 1 118 ? -4.501 -7.797 2.735 1.00 89.25 118 LYS A C 1
ATOM 891 O O . LYS A 1 118 ? -3.368 -7.742 3.190 1.00 89.25 118 LYS A O 1
ATOM 896 N N . PHE A 1 119 ? -4.807 -7.433 1.493 1.00 90.25 119 PHE A N 1
ATOM 897 C CA . PHE A 1 119 ? -3.830 -6.915 0.549 1.00 90.25 119 PHE A CA 1
ATOM 898 C C . PHE A 1 119 ? -4.400 -5.735 -0.226 1.00 90.25 119 PHE A C 1
ATOM 900 O O . PHE A 1 119 ? -5.577 -5.718 -0.605 1.00 90.25 119 PHE A O 1
ATOM 907 N N . VAL A 1 120 ? -3.535 -4.765 -0.495 1.00 89.38 120 VAL A N 1
ATOM 908 C CA . VAL A 1 120 ? -3.786 -3.660 -1.413 1.00 89.38 120 VAL A CA 1
ATOM 909 C C . VAL A 1 120 ? -2.806 -3.797 -2.562 1.00 89.38 120 VAL A C 1
ATOM 911 O O . VAL A 1 120 ? -1.599 -3.853 -2.348 1.00 89.38 120 VAL A O 1
ATOM 914 N N . ARG A 1 121 ? -3.314 -3.828 -3.791 1.00 89.75 121 ARG A N 1
ATOM 915 C CA . ARG A 1 121 ? -2.486 -3.778 -4.989 1.00 89.75 121 ARG A CA 1
ATOM 916 C C . ARG A 1 121 ? -2.520 -2.387 -5.581 1.00 89.75 121 ARG A C 1
ATOM 918 O O . ARG A 1 121 ? -3.578 -1.890 -5.973 1.00 89.75 121 ARG A O 1
ATOM 925 N N . LEU A 1 122 ? -1.339 -1.799 -5.681 1.00 85.88 122 LEU A N 1
ATOM 926 C CA . LEU A 1 122 ? -1.102 -0.528 -6.334 1.00 85.88 122 LEU A CA 1
ATOM 927 C C . LEU A 1 122 ? -0.544 -0.775 -7.728 1.00 85.88 122 LEU A C 1
ATOM 929 O O . LEU A 1 122 ? 0.472 -1.446 -7.873 1.00 85.88 122 LEU A O 1
ATOM 933 N N . ARG A 1 123 ? -1.185 -0.218 -8.753 1.00 85.88 123 ARG A N 1
ATOM 934 C CA . ARG A 1 123 ? -0.700 -0.292 -10.134 1.00 85.88 123 ARG A CA 1
ATOM 935 C C . ARG A 1 123 ? -0.429 1.105 -10.661 1.00 85.88 123 ARG A C 1
ATOM 937 O O . ARG A 1 123 ? -1.332 1.940 -10.660 1.00 85.88 123 ARG A O 1
ATOM 944 N N . VAL A 1 124 ? 0.794 1.358 -11.113 1.00 82.94 124 VAL A N 1
ATOM 945 C CA . VAL A 1 124 ? 1.168 2.654 -11.689 1.00 82.94 124 VAL A CA 1
ATOM 946 C C . VAL A 1 124 ? 0.654 2.734 -13.119 1.00 82.94 124 VAL A C 1
ATOM 948 O O . VAL A 1 124 ? 0.985 1.899 -13.950 1.00 82.94 124 VAL A O 1
ATOM 951 N N . GLN A 1 125 ? -0.179 3.730 -13.406 1.00 82.81 125 GLN A N 1
ATOM 952 C CA . GLN A 1 125 ? -0.899 3.883 -14.678 1.00 82.81 125 GLN A CA 1
ATOM 953 C C . GLN A 1 125 ? -0.096 4.644 -15.739 1.00 82.81 125 GLN A C 1
ATOM 955 O O . GLN A 1 125 ? -0.584 4.900 -16.834 1.00 82.81 125 GLN A O 1
ATOM 960 N N . GLN A 1 126 ? 1.128 5.043 -15.408 1.00 79.62 126 GLN A N 1
ATOM 961 C CA . GLN A 1 126 ? 1.990 5.856 -16.255 1.00 79.62 126 GLN A CA 1
ATOM 962 C C . GLN A 1 126 ? 3.314 5.144 -16.505 1.00 79.62 126 GLN A C 1
ATOM 964 O O . GLN A 1 126 ? 3.658 4.201 -15.791 1.00 79.62 126 GLN A O 1
ATOM 969 N N . ARG A 1 127 ? 4.064 5.638 -17.492 1.00 77.56 127 ARG A N 1
ATOM 970 C CA . ARG A 1 127 ? 5.474 5.287 -17.660 1.00 77.56 127 ARG A CA 1
ATOM 971 C C . ARG A 1 127 ? 6.248 5.682 -16.397 1.00 77.56 127 ARG A C 1
ATOM 973 O O . ARG A 1 127 ? 6.017 6.763 -15.861 1.00 77.56 127 ARG A O 1
ATOM 980 N N . VAL A 1 128 ? 7.139 4.811 -15.932 1.00 75.62 128 VAL A N 1
ATOM 981 C CA . VAL A 1 128 ? 8.021 5.085 -14.787 1.00 75.62 128 VAL A CA 1
ATOM 982 C C . VAL A 1 128 ? 9.457 5.049 -15.271 1.00 75.62 128 VAL A C 1
ATOM 984 O O . VAL A 1 128 ? 9.932 4.004 -15.711 1.00 75.62 128 VAL A O 1
ATOM 987 N N . ASP A 1 129 ? 10.139 6.187 -15.198 1.00 73.56 129 ASP A N 1
ATOM 988 C CA . ASP A 1 129 ? 11.543 6.281 -15.584 1.00 73.56 129 ASP A CA 1
ATOM 989 C C . ASP A 1 129 ? 12.438 5.553 -14.575 1.00 73.56 129 ASP A C 1
ATOM 991 O O . ASP A 1 129 ? 12.086 5.369 -13.401 1.00 73.56 129 ASP A O 1
ATOM 995 N N . ALA A 1 130 ? 13.608 5.115 -15.028 1.00 67.12 130 ALA A N 1
ATOM 996 C CA . ALA A 1 130 ? 14.560 4.441 -14.160 1.00 67.12 130 ALA A CA 1
ATOM 997 C C . ALA A 1 130 ? 15.041 5.344 -13.011 1.00 67.12 130 ALA A C 1
ATOM 999 O O . ALA A 1 130 ? 15.076 6.566 -13.129 1.00 67.12 130 ALA A O 1
ATOM 1000 N N . GLY A 1 131 ? 15.379 4.742 -11.865 1.00 65.38 131 GLY A N 1
ATOM 1001 C CA . GLY A 1 131 ? 15.808 5.487 -10.673 1.00 65.38 131 GLY A CA 1
ATOM 1002 C C . GLY A 1 131 ? 14.703 6.246 -9.916 1.00 65.38 131 GLY A C 1
ATOM 1003 O O . GLY A 1 131 ? 14.978 6.816 -8.861 1.00 65.38 131 GLY A O 1
ATOM 1004 N N . THR A 1 132 ? 13.454 6.224 -10.389 1.00 72.62 132 THR A N 1
ATOM 1005 C CA . THR A 1 132 ? 12.312 6.874 -9.723 1.00 72.62 132 THR A CA 1
ATOM 1006 C C . THR A 1 132 ? 12.047 6.294 -8.336 1.00 72.62 132 THR A C 1
ATOM 1008 O O . THR A 1 132 ? 11.939 5.081 -8.198 1.00 72.62 132 THR A O 1
ATOM 1011 N N . THR A 1 133 ? 11.833 7.162 -7.338 1.00 73.31 133 THR A N 1
ATOM 1012 C CA . THR A 1 133 ? 11.285 6.794 -6.022 1.00 73.31 133 THR A CA 1
ATOM 1013 C C . THR A 1 133 ? 9.793 7.119 -5.943 1.00 73.31 133 THR A C 1
ATOM 1015 O O . THR A 1 133 ? 9.398 8.274 -6.080 1.00 73.31 133 THR A O 1
ATOM 1018 N N . LEU A 1 134 ? 8.963 6.105 -5.683 1.00 72.56 134 LEU A N 1
ATOM 1019 C CA . LEU A 1 134 ? 7.518 6.262 -5.475 1.00 72.56 134 LEU A CA 1
ATOM 1020 C C . LEU A 1 134 ? 7.161 6.127 -4.000 1.00 72.56 134 LEU A C 1
ATOM 1022 O O . LEU A 1 134 ? 7.201 5.013 -3.496 1.00 72.56 134 LEU A O 1
ATOM 1026 N N . VAL A 1 135 ? 6.743 7.215 -3.354 1.00 75.62 135 VAL A N 1
ATOM 1027 C CA . VAL A 1 135 ? 6.209 7.227 -1.984 1.00 75.62 135 VAL A CA 1
ATOM 1028 C C . VAL A 1 135 ? 4.688 7.240 -2.034 1.00 75.62 135 VAL A C 1
ATOM 1030 O O . VAL A 1 135 ? 4.116 8.106 -2.687 1.00 75.62 135 VAL A O 1
ATOM 1033 N N . VAL A 1 136 ? 4.024 6.311 -1.338 1.00 74.12 136 VAL A N 1
ATOM 1034 C CA . VAL A 1 136 ? 2.555 6.184 -1.351 1.00 74.12 136 VAL A CA 1
ATOM 1035 C C . VAL A 1 136 ? 1.999 6.112 0.061 1.00 74.12 136 VAL A C 1
ATOM 1037 O O . VAL A 1 136 ? 2.105 5.071 0.696 1.00 74.12 136 VAL A O 1
ATOM 1040 N N . ARG A 1 137 ? 1.321 7.169 0.509 1.00 77.50 137 ARG A N 1
ATOM 1041 C CA . ARG A 1 137 ? 0.662 7.234 1.816 1.00 77.50 137 ARG A CA 1
ATOM 1042 C C . ARG A 1 137 ? -0.779 6.741 1.711 1.00 77.50 137 ARG A C 1
ATOM 1044 O O . ARG A 1 137 ? -1.558 7.246 0.898 1.00 77.50 137 ARG A O 1
ATOM 1051 N N . PHE A 1 138 ? -1.143 5.777 2.550 1.00 78.19 138 PHE A N 1
ATOM 1052 C CA . PHE A 1 138 ? -2.537 5.383 2.747 1.00 78.19 138 PHE A CA 1
ATOM 1053 C C . PHE A 1 138 ? -3.116 6.106 3.956 1.00 78.19 138 PHE A C 1
ATOM 1055 O O . PHE A 1 138 ? -2.391 6.556 4.831 1.00 78.19 138 PHE A O 1
ATOM 1062 N N . ARG A 1 139 ? -4.440 6.212 4.009 1.00 74.31 139 ARG A N 1
ATOM 1063 C CA . ARG A 1 139 ? -5.165 6.595 5.216 1.00 74.31 139 ARG A CA 1
ATOM 1064 C C . ARG A 1 139 ? -5.846 5.358 5.766 1.00 74.31 139 ARG A C 1
ATOM 1066 O O . ARG A 1 139 ? -6.597 4.698 5.050 1.00 74.31 139 ARG A O 1
ATOM 1073 N N . ALA A 1 140 ? -5.590 5.065 7.031 1.00 74.94 140 ALA A N 1
ATOM 1074 C CA . ALA A 1 140 ? -6.188 3.952 7.751 1.00 74.94 140 ALA A CA 1
ATOM 1075 C C . ALA A 1 140 ? -6.858 4.447 9.030 1.00 74.94 140 ALA A C 1
ATOM 1077 O O . ALA A 1 140 ? -6.503 5.506 9.552 1.00 74.94 140 ALA A O 1
ATOM 1078 N N . ARG A 1 141 ? -7.807 3.660 9.528 1.00 70.62 141 ARG A N 1
ATOM 1079 C CA . ARG A 1 141 ? -8.419 3.818 10.844 1.00 70.62 141 ARG A CA 1
ATOM 1080 C C . ARG A 1 141 ? -8.546 2.442 11.483 1.00 70.62 141 ARG A C 1
ATOM 1082 O O . ARG A 1 141 ? -9.054 1.533 10.847 1.00 70.62 141 ARG A O 1
ATOM 1089 N N . ALA A 1 142 ? -8.123 2.282 12.728 1.00 68.19 142 ALA A N 1
ATOM 1090 C CA . ALA A 1 142 ? -8.376 1.041 13.461 1.00 68.19 142 ALA A CA 1
ATOM 1091 C C . ALA A 1 142 ? -9.872 0.867 13.797 1.00 68.19 142 ALA A C 1
ATOM 1093 O O . ALA A 1 142 ? -10.540 1.849 14.145 1.00 68.19 142 ALA A O 1
ATOM 1094 N N . LEU A 1 143 ? -10.370 -0.365 13.641 1.00 66.44 143 LEU A N 1
ATOM 1095 C CA . LEU A 1 143 ? -11.777 -0.757 13.822 1.00 66.44 143 LEU A CA 1
ATOM 1096 C C . LEU A 1 143 ? -12.203 -0.698 15.304 1.00 66.44 143 LEU A C 1
ATOM 1098 O O . LEU A 1 143 ? -11.397 -1.072 16.180 1.00 66.44 143 LEU A O 1
#

Radius of gyration: 21.29 Å; chains: 1; bounding box: 34×34×88 Å

Sequence (143 aa):
MKRVLVLFALLTTLAVAAPAPQDIRTTLTVQQVVVQGGKESYQPADGPIKRGTLLEYRLIVRNASSEALGPGALALELPWPRDLELLGVTTVSSPYRVSLSYSADGARYSTTKPKVVKFVRLRVQQRVDAGTTLVVRFRARAL

Secondary structure (DSSP, 8-state):
----------------PPPPGGGEEEEEEEEEEEEETTEEEEEESSSPPPTT-EEEEEEEEEE-SSSPBPTT--EEEEE--TTEEEEEEEEE-TT--EEEEEESSSS--BSSPPSS--EEEEEE-S-B-TT----EEEEEEE-

pLDDT: mean 71.2, std 14.32, range [35.16, 93.75]

Foldseek 3Di:
DDDDDDPPPPPPPPPPPADDPVQKDKDKFKWWWDADPNDTDTHGPPDDDDFFIWMWIFIWIAGRPQDKHAFQNDKDKDFDDPQKDWPFWDDKPDDWDKQKWFDPPVPDTHSDYDPDGGIIMITTRHIGGHGDTITITTTMGGD